Protein AF-A0A059EAL3-F1 (afdb_monomer_lite)

Organism: NCBI:txid1280948

InterPro domains:
  IPR009899 Antirestriction [PF07275] (24-73)
  IPR041895 Antirestriction protein ArdA, domain 1 [G3DSA:3.10.20.480] (21-77)

Radius of gyration: 22.61 Å; chains: 1; bounding box: 78×28×27 Å

pLDDT: mean 84.96, std 19.15, range [39.44, 9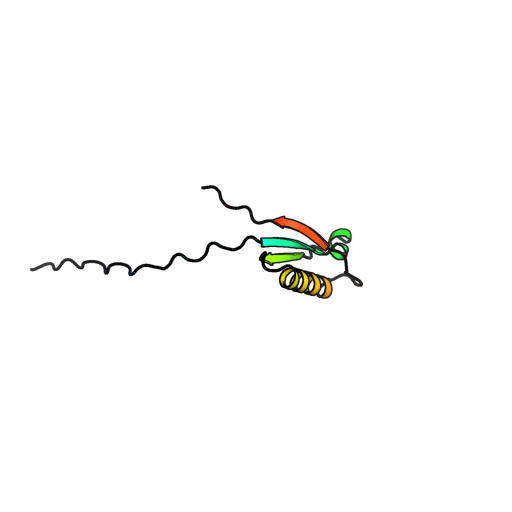8.69]

Sequence (80 aa):
MTHTPLSPPLAAGAAPTPAPRPRIYVACLAAYNNGCLHGRWIAVTTPDEIMSEVRAMLADSPLPDAEEWAIHGATRKSHL

Secondary structure (DSSP, 8-state):
------PPPP----PPPPPPPPEEEEEEHHHHHTT---EEEEE---HHHHHHHHHHHHHT-SSTT---EEEEEEPPP---

Foldseek 3Di:
DDDDDDDDDPPDDDDDDPDAAKWWWKAFPQCVVVVHGFTDTGGPDDPVRRVVVVVVSQVVDPDPPGDDMDTPDMDDDDDD

Structure (mmCIF, N/CA/C/O backbone):
data_AF-A0A059EAL3-F1
#
_entry.id   AF-A0A059EAL3-F1
#
loop_
_atom_site.group_PDB
_atom_site.id
_atom_site.type_symbol
_atom_site.label_atom_id
_atom_site.label_alt_id
_atom_site.label_comp_id
_atom_site.label_asym_id
_atom_site.label_entity_id
_atom_site.label_seq_id
_atom_site.pdbx_PDB_ins_code
_atom_site.Cartn_x
_atom_site.Cartn_y
_atom_site.Cartn_z
_atom_site.occupancy
_atom_site.B_iso_or_equiv
_atom_site.auth_seq_id
_atom_site.auth_comp_id
_atom_site.auth_asym_id
_atom_site.auth_atom_id
_atom_site.pdbx_PDB_model_num
ATOM 1 N N . MET A 1 1 ? -66.570 9.924 3.627 1.00 43.59 1 MET A N 1
ATOM 2 C CA . MET A 1 1 ? -65.175 9.858 3.144 1.00 43.59 1 MET A CA 1
ATOM 3 C C . MET A 1 1 ? -64.270 9.943 4.362 1.00 43.59 1 MET A C 1
ATOM 5 O O . MET A 1 1 ? -63.994 11.030 4.842 1.00 43.59 1 MET A O 1
ATOM 9 N N . THR A 1 2 ? -63.929 8.802 4.951 1.00 39.44 2 THR A N 1
ATOM 10 C CA . THR A 1 2 ? -63.033 8.702 6.109 1.00 39.44 2 THR A CA 1
ATOM 11 C C . THR A 1 2 ? -61.609 8.540 5.589 1.00 39.44 2 THR A C 1
ATOM 13 O O . THR A 1 2 ? -61.326 7.584 4.873 1.00 39.44 2 THR A O 1
ATOM 16 N N . HIS A 1 3 ? -60.729 9.491 5.899 1.00 44.41 3 HIS A N 1
ATOM 17 C CA . HIS A 1 3 ? -59.312 9.408 5.557 1.00 44.41 3 HIS A CA 1
ATOM 18 C C . HIS A 1 3 ? -58.579 8.757 6.734 1.00 44.41 3 HIS A C 1
ATOM 20 O O . HIS A 1 3 ? -58.460 9.352 7.803 1.00 44.41 3 HIS A O 1
ATOM 26 N N . THR A 1 4 ? -58.134 7.516 6.559 1.00 49.44 4 THR A N 1
ATOM 27 C CA . THR A 1 4 ? -57.248 6.831 7.508 1.00 49.44 4 THR A CA 1
ATOM 28 C C . THR A 1 4 ? -55.855 7.459 7.409 1.00 49.44 4 THR A C 1
ATOM 30 O O . THR A 1 4 ? -55.289 7.452 6.314 1.00 49.44 4 THR A O 1
ATOM 33 N N 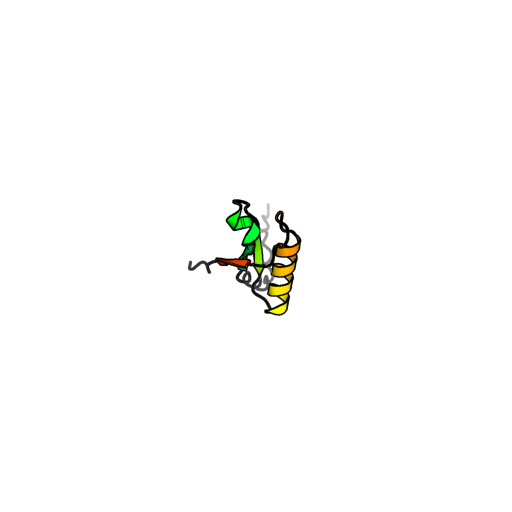. PRO A 1 5 ? -55.259 8.002 8.485 1.00 56.88 5 PRO A N 1
ATOM 34 C CA . PRO A 1 5 ? -53.851 8.365 8.446 1.00 56.88 5 PRO A CA 1
ATOM 35 C C . PRO A 1 5 ? -53.002 7.090 8.551 1.00 56.88 5 PRO A C 1
ATOM 37 O O . PRO A 1 5 ? -53.131 6.318 9.499 1.00 56.88 5 PRO A O 1
ATOM 40 N N . LEU A 1 6 ? -52.135 6.860 7.564 1.00 53.56 6 LEU A N 1
ATOM 41 C CA . LEU A 1 6 ? -51.099 5.832 7.629 1.00 53.56 6 LEU A CA 1
ATOM 42 C C . LEU A 1 6 ? -49.996 6.325 8.573 1.00 53.56 6 LEU A C 1
ATOM 44 O O . LEU A 1 6 ? -49.240 7.233 8.230 1.00 53.56 6 LEU A O 1
ATOM 48 N N . SER A 1 7 ? -49.906 5.747 9.770 1.00 59.00 7 SER A N 1
ATOM 49 C CA . SER A 1 7 ? -48.712 5.878 10.607 1.00 59.00 7 SER A CA 1
ATOM 50 C C . SER A 1 7 ? -47.535 5.157 9.932 1.00 59.00 7 SER A C 1
ATOM 52 O O . SER A 1 7 ? -47.714 4.027 9.472 1.00 59.00 7 SER A O 1
ATOM 54 N N . PRO A 1 8 ? -46.330 5.750 9.869 1.00 63.22 8 PRO A N 1
ATOM 55 C CA . PRO A 1 8 ? -45.144 5.013 9.454 1.00 63.22 8 PRO A CA 1
ATOM 56 C C . PRO A 1 8 ? -44.777 3.969 10.524 1.00 63.22 8 PRO A C 1
ATOM 58 O O . PRO A 1 8 ? -44.984 4.222 11.716 1.00 63.22 8 PRO A O 1
ATOM 61 N N . PRO A 1 9 ? -44.225 2.802 10.143 1.00 54.78 9 PRO A N 1
ATOM 62 C CA . PRO A 1 9 ? -43.735 1.854 11.127 1.00 54.78 9 PRO A CA 1
ATOM 63 C C . PRO A 1 9 ? -42.511 2.462 11.818 1.00 54.78 9 PRO A C 1
ATOM 65 O O . PRO A 1 9 ? -41.629 3.020 11.160 1.00 54.78 9 PRO A O 1
ATOM 68 N N . LEU A 1 10 ? -42.463 2.352 13.151 1.00 49.94 10 LEU A N 1
ATOM 69 C CA . LEU A 1 10 ? -41.246 2.592 13.920 1.00 49.94 10 LEU A CA 1
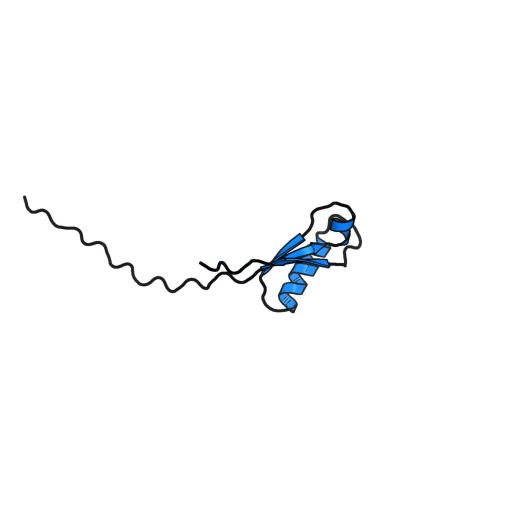ATOM 70 C C . LEU A 1 10 ? -40.118 1.789 13.270 1.00 49.94 10 LEU A C 1
ATOM 72 O O . LEU A 1 10 ? -40.178 0.559 13.227 1.00 49.94 10 LEU A O 1
ATOM 76 N N . ALA A 1 11 ? -39.098 2.486 12.774 1.00 51.31 11 ALA A N 1
ATOM 77 C CA . ALA A 1 11 ? -37.842 1.864 12.406 1.00 51.31 11 ALA A CA 1
ATOM 78 C C . ALA A 1 11 ? -37.294 1.161 13.656 1.00 51.31 11 ALA A C 1
ATOM 80 O O . ALA A 1 11 ? -36.824 1.803 14.597 1.00 51.31 11 ALA A O 1
ATOM 81 N N . ALA A 1 12 ? -37.436 -0.164 13.682 1.00 53.84 12 ALA A N 1
ATOM 82 C CA . ALA A 1 12 ? -36.795 -1.030 14.652 1.00 53.84 12 ALA A CA 1
ATOM 83 C C . ALA A 1 12 ? -35.290 -0.737 14.637 1.00 53.84 12 ALA A C 1
ATOM 85 O O . ALA A 1 12 ? -34.692 -0.603 13.568 1.00 53.84 12 ALA A O 1
ATOM 86 N N . GLY A 1 13 ? -34.714 -0.580 15.830 1.00 53.00 13 GLY A N 1
ATOM 87 C CA . GLY A 1 13 ? -33.362 -0.081 16.039 1.00 53.00 13 GLY A CA 1
ATOM 88 C C . GLY A 1 13 ? -32.332 -0.767 15.149 1.00 53.00 13 GLY A C 1
ATOM 89 O O . GLY A 1 13 ? -32.017 -1.942 15.330 1.00 53.00 13 GLY A O 1
ATOM 90 N N . ALA A 1 14 ? -31.772 -0.006 14.210 1.00 53.81 14 ALA A N 1
ATOM 91 C CA . ALA A 1 14 ? -30.518 -0.374 13.589 1.00 53.81 14 ALA A CA 1
ATOM 92 C C . ALA A 1 14 ? -29.456 -0.360 14.693 1.00 53.81 14 ALA A C 1
ATOM 94 O O . ALA A 1 14 ? -29.167 0.688 15.277 1.00 53.81 14 ALA A O 1
ATOM 95 N N . ALA A 1 15 ? -28.913 -1.534 15.018 1.00 61.34 15 ALA A N 1
ATOM 96 C CA . ALA A 1 15 ? -27.719 -1.624 15.842 1.00 61.34 15 ALA A CA 1
ATOM 97 C C . ALA A 1 15 ? -26.638 -0.710 15.235 1.00 61.34 15 ALA A C 1
ATOM 99 O O . ALA A 1 15 ? -26.528 -0.645 14.006 1.00 61.34 15 ALA A O 1
ATOM 100 N N . PRO A 1 16 ? -25.858 0.018 16.051 1.00 59.16 16 PRO A N 1
ATOM 101 C CA . PRO A 1 16 ? -24.836 0.907 15.526 1.00 59.16 16 PRO A CA 1
ATOM 102 C C . PRO A 1 16 ? -23.855 0.096 14.676 1.00 59.16 16 PRO A C 1
ATOM 104 O O . PRO A 1 16 ? -23.208 -0.829 15.172 1.00 59.16 16 PRO A O 1
ATOM 107 N N . THR A 1 17 ? -23.754 0.430 13.388 1.00 59.34 17 THR A N 1
ATOM 108 C CA . THR A 1 17 ? -22.727 -0.131 12.512 1.00 59.34 17 THR A CA 1
ATOM 109 C C . THR A 1 17 ? -21.371 0.177 13.146 1.00 59.34 17 THR A C 1
ATOM 111 O O . THR A 1 17 ? -21.127 1.340 13.486 1.00 59.34 17 THR A O 1
ATOM 114 N N . PRO A 1 18 ? -20.488 -0.817 13.351 1.00 67.31 18 PRO A N 1
ATOM 1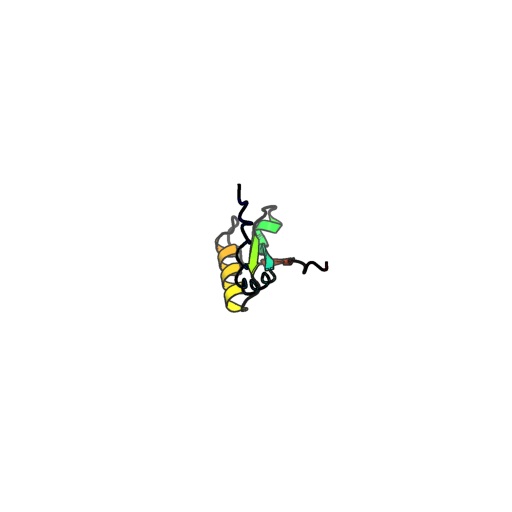15 C CA . PRO A 1 18 ? -19.179 -0.544 13.918 1.00 67.31 18 PRO A CA 1
ATOM 116 C C . PRO A 1 18 ? -18.470 0.493 13.048 1.00 67.31 18 PRO A C 1
ATOM 118 O O . PRO A 1 18 ? -18.469 0.393 11.818 1.00 67.31 18 PRO A O 1
ATOM 121 N N . ALA A 1 19 ? -17.903 1.510 13.698 1.00 69.50 19 ALA A N 1
ATOM 122 C CA . ALA A 1 19 ? -17.176 2.559 13.002 1.00 69.50 19 ALA A CA 1
ATOM 123 C C . ALA A 1 19 ? -16.087 1.931 12.110 1.00 69.50 19 ALA A C 1
ATOM 125 O O . ALA A 1 19 ? -15.450 0.952 12.521 1.00 69.50 19 ALA A O 1
ATOM 126 N N . PRO A 1 20 ? -15.860 2.466 10.896 1.00 78.75 20 PRO A N 1
ATOM 127 C CA . PRO A 1 20 ? -14.857 1.920 9.996 1.00 78.75 20 PRO A CA 1
ATOM 128 C C . PRO A 1 20 ? -13.487 1.901 10.681 1.00 78.75 20 PRO A C 1
ATOM 130 O O . PRO A 1 20 ? -13.073 2.875 11.316 1.00 78.75 20 PRO A O 1
ATOM 133 N N . ARG A 1 21 ? -12.784 0.768 10.564 1.00 88.38 21 ARG A N 1
ATOM 134 C CA . ARG A 1 21 ? -11.434 0.611 11.120 1.00 88.38 21 ARG A CA 1
ATOM 135 C C . ARG A 1 21 ? -10.465 1.574 10.424 1.00 88.38 21 ARG A C 1
ATOM 137 O O . ARG A 1 21 ? -10.600 1.785 9.215 1.00 88.38 21 ARG A O 1
ATOM 144 N N . PRO A 1 22 ? -9.473 2.126 11.146 1.00 93.50 22 PRO A N 1
ATOM 145 C CA . PRO A 1 22 ? -8.425 2.908 10.508 1.00 93.50 22 PRO A CA 1
ATOM 146 C C . PRO A 1 22 ? -7.666 2.048 9.492 1.00 93.50 22 PRO A C 1
ATOM 148 O O . PRO A 1 22 ? -7.513 0.838 9.673 1.00 93.50 22 PRO A O 1
ATOM 151 N N . ARG A 1 23 ? -7.195 2.676 8.415 1.00 96.75 23 ARG A N 1
ATOM 152 C CA . ARG A 1 23 ? -6.392 2.039 7.368 1.00 96.75 23 ARG A CA 1
ATOM 153 C C . ARG A 1 23 ? -5.103 2.815 7.151 1.00 96.75 23 ARG A C 1
ATOM 155 O O . ARG A 1 23 ? -5.086 4.038 7.293 1.00 96.75 23 ARG A O 1
ATOM 162 N N . ILE A 1 24 ? -4.058 2.105 6.754 1.00 97.88 24 ILE A N 1
ATOM 163 C CA . ILE A 1 24 ? -2.774 2.665 6.330 1.00 97.88 24 ILE A CA 1
ATOM 164 C C . ILE A 1 24 ? -2.553 2.367 4.854 1.00 97.88 24 ILE A C 1
ATOM 166 O O . ILE A 1 24 ? -2.937 1.303 4.374 1.00 97.88 24 ILE A O 1
ATOM 170 N N . TYR A 1 25 ? -1.966 3.308 4.128 1.00 98.00 25 TYR A N 1
ATOM 171 C CA . TYR A 1 25 ? -1.483 3.066 2.779 1.00 98.00 25 TYR A CA 1
ATOM 172 C C . TYR A 1 25 ? -0.014 2.674 2.860 1.00 98.00 25 TYR A C 1
ATOM 174 O O . TYR A 1 25 ? 0.816 3.474 3.300 1.00 98.00 25 TYR A O 1
ATOM 182 N N . VAL A 1 26 ? 0.282 1.443 2.455 1.00 98.62 26 VAL A N 1
ATOM 183 C CA . VAL A 1 26 ? 1.639 0.906 2.365 1.00 98.62 26 VAL A CA 1
ATOM 184 C C . VAL A 1 26 ? 2.044 0.873 0.897 1.00 98.62 26 VAL A C 1
ATOM 186 O O . VAL A 1 26 ? 1.248 0.450 0.062 1.00 98.62 26 VAL A O 1
ATOM 189 N N . ALA A 1 27 ? 3.249 1.336 0.577 1.00 98.56 27 ALA A N 1
ATOM 190 C CA . ALA A 1 27 ? 3.806 1.319 -0.772 1.00 98.56 27 ALA A CA 1
ATOM 191 C C . ALA A 1 27 ? 4.989 0.349 -0.864 1.00 98.56 27 ALA A C 1
ATOM 193 O O . ALA A 1 27 ? 5.736 0.184 0.102 1.00 98.56 27 ALA A O 1
ATOM 194 N N . CYS A 1 28 ? 5.168 -0.258 -2.037 1.00 98.69 28 CYS A N 1
ATOM 195 C CA . CYS A 1 28 ? 6.374 -1.004 -2.387 1.00 98.69 28 CYS A CA 1
ATOM 196 C C . CYS A 1 28 ? 7.491 -0.024 -2.770 1.00 98.69 28 CYS A C 1
ATOM 198 O O . CYS A 1 28 ? 7.317 0.778 -3.691 1.00 98.69 28 CYS A O 1
ATOM 200 N N . LEU A 1 29 ? 8.641 -0.092 -2.094 1.00 98.12 29 LEU A N 1
ATOM 201 C CA . LEU A 1 29 ? 9.737 0.853 -2.333 1.00 98.12 29 LEU A CA 1
ATOM 202 C C . LEU A 1 29 ? 10.456 0.606 -3.662 1.00 98.12 29 LEU A C 1
ATOM 204 O O . LEU A 1 29 ? 10.797 1.572 -4.343 1.00 98.12 29 LEU A O 1
ATOM 208 N N . ALA A 1 30 ? 10.607 -0.651 -4.090 1.00 98.12 30 ALA A N 1
ATOM 209 C CA . ALA A 1 30 ? 11.174 -0.968 -5.403 1.00 98.12 30 ALA A CA 1
ATOM 210 C C . ALA A 1 30 ? 10.360 -0.316 -6.536 1.00 98.12 30 ALA A C 1
ATOM 212 O O . ALA A 1 30 ? 10.920 0.342 -7.413 1.00 98.12 30 ALA A O 1
ATOM 213 N N . ALA A 1 31 ? 9.029 -0.424 -6.479 1.00 97.94 31 ALA A N 1
ATOM 214 C CA . ALA A 1 31 ? 8.142 0.215 -7.443 1.00 97.94 31 ALA A CA 1
ATOM 215 C C . ALA A 1 31 ? 8.171 1.744 -7.347 1.00 97.94 31 ALA A C 1
ATOM 217 O O . ALA A 1 31 ? 8.333 2.416 -8.366 1.00 97.94 31 ALA A O 1
ATOM 218 N N . TYR A 1 32 ? 8.088 2.288 -6.132 1.00 96.50 32 TYR A N 1
ATOM 219 C CA . TYR A 1 32 ? 8.114 3.729 -5.895 1.00 96.50 32 TYR A CA 1
ATOM 220 C C . TYR A 1 32 ? 9.384 4.383 -6.459 1.00 96.50 32 TYR A C 1
ATOM 222 O O . TYR A 1 32 ? 9.298 5.367 -7.195 1.00 96.50 32 TYR A O 1
ATOM 230 N N . ASN A 1 33 ? 10.553 3.793 -6.194 1.00 96.44 33 ASN A N 1
ATOM 231 C CA . ASN A 1 33 ? 11.845 4.292 -6.675 1.00 96.44 33 ASN A CA 1
ATOM 232 C C . ASN A 1 33 ? 11.974 4.245 -8.207 1.00 96.44 33 ASN A C 1
ATOM 234 O O . ASN A 1 33 ? 12.736 5.020 -8.780 1.00 96.44 33 ASN A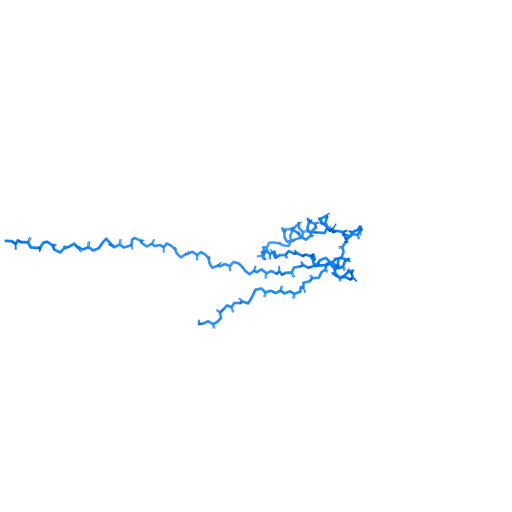 O 1
ATOM 238 N N . ASN A 1 34 ? 11.203 3.383 -8.875 1.00 97.19 34 ASN A N 1
ATOM 239 C CA . ASN A 1 34 ? 11.138 3.273 -10.33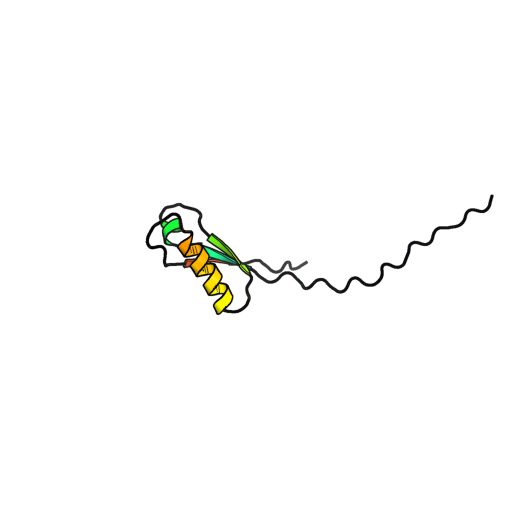4 1.00 97.19 34 ASN A CA 1
ATOM 240 C C . ASN A 1 34 ? 9.938 4.029 -10.941 1.00 97.19 34 ASN A C 1
ATOM 242 O O . ASN A 1 34 ? 9.562 3.785 -12.087 1.00 97.19 34 ASN A O 1
ATOM 246 N N . GLY A 1 35 ? 9.306 4.934 -10.185 1.00 96.69 35 GLY A N 1
ATOM 247 C CA . GLY A 1 35 ? 8.197 5.761 -10.672 1.00 96.69 35 GLY A CA 1
ATOM 248 C C . GLY A 1 35 ? 6.892 4.993 -10.906 1.00 96.69 35 GLY A C 1
ATOM 249 O O . GLY A 1 35 ? 5.984 5.507 -11.558 1.00 96.69 35 GLY A O 1
ATOM 250 N N . CYS A 1 36 ? 6.781 3.775 -10.376 1.00 96.69 36 CYS A N 1
ATOM 251 C CA . CYS A 1 36 ? 5.590 2.944 -10.463 1.00 96.69 36 CYS A CA 1
ATOM 252 C C . CYS A 1 36 ? 4.747 3.096 -9.193 1.00 96.69 36 CYS A C 1
ATOM 254 O O . CYS A 1 36 ? 5.206 2.831 -8.080 1.00 96.69 36 CYS A O 1
ATOM 256 N N . LEU A 1 37 ? 3.483 3.493 -9.351 1.00 96.31 37 LEU A N 1
ATOM 257 C CA . LEU A 1 37 ? 2.551 3.563 -8.230 1.00 96.31 37 LEU A CA 1
ATOM 258 C C . LEU A 1 37 ? 2.067 2.151 -7.879 1.00 96.31 37 LEU A C 1
ATOM 260 O O . LEU A 1 37 ? 1.127 1.646 -8.487 1.00 96.31 37 LEU A O 1
ATOM 264 N N . HIS A 1 38 ? 2.705 1.535 -6.883 1.00 98.12 38 HIS A N 1
ATOM 265 C CA . HIS A 1 38 ? 2.315 0.227 -6.358 1.00 98.12 38 HIS A CA 1
ATOM 266 C C . HIS A 1 38 ? 2.219 0.256 -4.833 1.00 98.12 38 HIS A C 1
ATOM 268 O O . HIS A 1 38 ? 3.184 0.574 -4.133 1.00 98.12 38 HIS A O 1
ATOM 274 N N . GLY A 1 39 ? 1.037 -0.060 -4.313 1.00 97.94 39 GLY A N 1
ATOM 275 C CA . GLY A 1 39 ? 0.747 -0.031 -2.886 1.00 97.94 39 GLY A CA 1
ATOM 276 C C . GLY A 1 39 ? -0.664 -0.511 -2.563 1.00 97.94 39 GLY A C 1
ATOM 277 O O . GLY A 1 39 ? -1.484 -0.734 -3.455 1.00 97.94 39 GLY A O 1
ATOM 278 N N . ARG A 1 40 ? -0.969 -0.666 -1.273 1.00 98.31 40 ARG A N 1
ATOM 279 C CA . ARG A 1 40 ? -2.264 -1.162 -0.792 1.00 98.31 40 ARG A CA 1
ATOM 280 C C . ARG A 1 40 ? -2.730 -0.405 0.447 1.00 98.31 40 ARG A C 1
ATOM 282 O O . ARG A 1 40 ? -1.961 -0.124 1.362 1.00 98.31 40 ARG A O 1
ATOM 289 N N . TRP A 1 41 ? -4.028 -0.111 0.496 1.00 98.00 41 TRP A N 1
ATOM 290 C CA . TRP A 1 41 ? -4.687 0.348 1.717 1.00 98.00 41 TRP A CA 1
ATOM 291 C C . TRP A 1 41 ? -5.055 -0.847 2.604 1.00 98.00 41 TRP A C 1
ATOM 293 O O . TRP A 1 41 ? -6.007 -1.568 2.300 1.00 98.00 41 TRP A O 1
ATOM 303 N N . ILE A 1 42 ? -4.360 -1.011 3.724 1.00 97.69 42 ILE A N 1
ATOM 304 C CA . ILE A 1 42 ? -4.489 -2.144 4.647 1.00 97.69 42 ILE A CA 1
ATOM 305 C C . ILE A 1 42 ? -5.253 -1.695 5.896 1.00 97.69 42 ILE A C 1
ATOM 307 O O . ILE A 1 42 ? -4.975 -0.632 6.455 1.00 97.69 42 ILE A O 1
ATOM 311 N N . ALA A 1 43 ? -6.252 -2.475 6.316 1.00 96.25 43 ALA A N 1
ATOM 312 C CA . ALA A 1 43 ? -6.947 -2.233 7.578 1.00 96.25 43 ALA A CA 1
ATOM 313 C C . ALA A 1 43 ? -6.007 -2.507 8.755 1.00 96.25 43 ALA A C 1
ATOM 315 O O . ALA A 1 43 ? -5.309 -3.514 8.771 1.00 96.25 43 ALA A O 1
ATOM 316 N N . VAL A 1 44 ? -6.000 -1.624 9.753 1.00 95.12 44 VAL A N 1
ATOM 317 C CA . VAL A 1 44 ? -5.189 -1.829 10.956 1.00 95.12 44 VAL A CA 1
ATOM 318 C C . VAL A 1 44 ? -5.885 -2.868 11.836 1.00 95.12 44 VAL A C 1
ATOM 320 O O . VAL A 1 44 ? -6.891 -2.576 12.494 1.00 95.12 44 VAL A O 1
ATOM 323 N N . THR A 1 45 ? -5.367 -4.092 11.801 1.00 95.94 45 THR A N 1
ATOM 324 C CA . THR A 1 45 ? -5.818 -5.234 12.601 1.00 95.94 45 THR A CA 1
ATOM 325 C C . THR A 1 45 ? -4.674 -5.746 13.486 1.00 95.94 45 THR A C 1
ATOM 327 O O . THR A 1 45 ? -4.148 -4.969 14.284 1.00 95.94 45 THR A O 1
ATOM 330 N N . THR A 1 46 ? -4.299 -7.024 13.398 1.00 97.31 46 THR A N 1
ATOM 331 C CA . THR A 1 46 ? -3.139 -7.584 14.099 1.00 97.31 46 THR A CA 1
ATOM 332 C C . THR A 1 46 ? -1.864 -7.378 13.273 1.00 97.31 46 THR A C 1
ATOM 334 O O . THR A 1 46 ? -1.938 -7.275 12.046 1.00 97.31 46 THR A O 1
ATOM 337 N N . PRO A 1 47 ? -0.677 -7.334 13.905 1.00 97.88 47 PRO A N 1
ATOM 338 C CA . PRO A 1 47 ? 0.584 -7.226 13.175 1.00 97.88 47 PRO A CA 1
ATOM 339 C C . PRO A 1 47 ? 0.759 -8.312 12.104 1.00 97.88 47 PRO A C 1
ATOM 341 O O . PRO A 1 47 ? 1.174 -7.999 10.992 1.00 97.88 47 PRO A O 1
ATOM 344 N N . ASP A 1 48 ? 0.386 -9.559 12.400 1.00 98.44 48 ASP A N 1
ATOM 345 C CA . ASP A 1 48 ? 0.550 -10.684 11.472 1.00 98.44 48 ASP A CA 1
ATOM 346 C C . ASP A 1 48 ? -0.345 -10.562 10.234 1.00 98.44 48 ASP A C 1
ATOM 348 O O . ASP A 1 48 ? 0.110 -10.794 9.112 1.00 98.44 48 ASP A O 1
ATOM 352 N N . GLU A 1 49 ? -1.602 -10.150 10.416 1.00 98.12 49 GLU A N 1
ATOM 353 C CA . GLU A 1 49 ? -2.530 -9.906 9.308 1.00 98.12 49 GLU A CA 1
ATOM 354 C C . GLU A 1 49 ? -2.053 -8.745 8.431 1.00 98.12 49 GLU A C 1
ATOM 356 O O . GLU A 1 49 ? -2.023 -8.861 7.205 1.00 98.12 49 GLU A O 1
ATOM 361 N N . ILE A 1 50 ? -1.605 -7.649 9.052 1.00 98.25 50 ILE A N 1
ATOM 362 C CA . ILE A 1 50 ? -1.043 -6.503 8.329 1.00 98.25 50 ILE A CA 1
ATOM 363 C C . ILE A 1 50 ? 0.186 -6.946 7.525 1.00 98.25 50 ILE A C 1
ATOM 365 O O . ILE A 1 50 ? 0.275 -6.659 6.334 1.00 98.25 50 ILE A O 1
ATOM 369 N N . MET A 1 51 ? 1.114 -7.690 8.134 1.00 98.44 51 MET A N 1
ATOM 370 C CA . MET A 1 51 ? 2.322 -8.166 7.454 1.00 98.44 51 MET A CA 1
ATOM 371 C C . MET A 1 51 ? 2.034 -9.214 6.377 1.00 98.44 51 MET A C 1
ATOM 373 O O . MET A 1 51 ? 2.806 -9.341 5.426 1.00 98.44 51 MET A O 1
ATOM 377 N N . SER A 1 52 ? 0.947 -9.978 6.490 1.00 98.62 52 SER A N 1
ATOM 378 C CA . SER A 1 52 ? 0.468 -10.842 5.407 1.00 98.62 52 SER A CA 1
ATOM 379 C C . SER A 1 52 ? 0.064 -10.016 4.185 1.00 98.62 52 SER A C 1
ATOM 381 O O . SER A 1 52 ? 0.524 -10.291 3.079 1.00 98.62 52 SER A O 1
ATOM 383 N N . GLU A 1 53 ? -0.719 -8.955 4.387 1.00 98.69 53 GLU A N 1
ATOM 384 C CA . GLU A 1 53 ? -1.139 -8.055 3.308 1.00 98.69 53 GLU A CA 1
ATOM 385 C C . GLU A 1 53 ? 0.033 -7.281 2.687 1.00 98.69 53 GLU A C 1
ATOM 387 O O . GLU A 1 53 ? 0.078 -7.112 1.468 1.00 98.69 53 GLU A O 1
ATOM 392 N N . VAL A 1 54 ? 1.009 -6.851 3.497 1.00 98.62 54 VAL A N 1
ATOM 393 C CA . VAL A 1 54 ? 2.240 -6.212 3.001 1.00 98.62 54 VAL A CA 1
ATOM 394 C C . VAL A 1 54 ? 3.040 -7.178 2.128 1.00 98.62 54 VAL A C 1
ATOM 396 O O . VAL A 1 54 ? 3.434 -6.813 1.024 1.00 98.62 54 VAL A O 1
ATOM 399 N N . ARG A 1 55 ? 3.248 -8.422 2.574 1.00 98.69 55 ARG A N 1
ATOM 400 C CA . ARG A 1 55 ? 3.975 -9.432 1.787 1.00 98.69 55 ARG A CA 1
ATOM 401 C C . ARG A 1 55 ? 3.252 -9.788 0.494 1.00 98.69 55 ARG A C 1
ATOM 403 O O . ARG A 1 55 ? 3.905 -9.906 -0.533 1.00 98.69 55 ARG A O 1
ATOM 410 N N . ALA A 1 56 ? 1.926 -9.913 0.527 1.00 98.62 56 ALA A N 1
ATOM 411 C CA . ALA A 1 56 ? 1.134 -10.131 -0.681 1.00 98.62 56 ALA A CA 1
ATOM 412 C C . ALA A 1 56 ? 1.288 -8.960 -1.665 1.00 98.62 56 ALA A C 1
ATOM 414 O O . ALA A 1 56 ? 1.573 -9.172 -2.836 1.00 98.62 56 ALA A O 1
ATOM 415 N N . MET A 1 57 ? 1.193 -7.717 -1.181 1.00 98.62 57 MET A N 1
ATOM 416 C CA . MET A 1 57 ? 1.438 -6.526 -2.000 1.00 98.62 57 MET A CA 1
ATOM 417 C C . MET A 1 57 ? 2.846 -6.528 -2.621 1.00 98.62 57 MET A C 1
ATOM 419 O O . MET A 1 57 ? 2.988 -6.169 -3.785 1.00 98.62 57 MET A O 1
ATOM 423 N N . LEU A 1 58 ? 3.879 -6.917 -1.872 1.00 98.69 58 LEU A N 1
ATOM 424 C CA . LEU A 1 58 ? 5.252 -7.004 -2.380 1.00 98.69 58 LEU A CA 1
ATOM 425 C C . LEU A 1 58 ? 5.427 -8.115 -3.423 1.00 98.69 58 LEU A C 1
ATOM 427 O O . LEU A 1 58 ? 6.046 -7.876 -4.454 1.00 98.69 58 LEU A O 1
ATOM 431 N N . ALA A 1 59 ? 4.830 -9.288 -3.203 1.00 98.31 59 ALA A N 1
ATOM 432 C CA . ALA A 1 59 ? 4.840 -10.389 -4.167 1.00 98.31 59 ALA A CA 1
ATOM 433 C C . ALA A 1 59 ? 4.138 -10.026 -5.489 1.00 98.31 59 ALA A C 1
ATOM 435 O O . ALA A 1 59 ? 4.555 -10.481 -6.549 1.00 98.31 59 ALA A O 1
ATOM 436 N N . ASP A 1 60 ? 3.120 -9.162 -5.427 1.00 98.25 60 ASP A N 1
ATOM 437 C CA . ASP A 1 60 ? 2.404 -8.630 -6.593 1.00 98.25 60 ASP A CA 1
ATOM 438 C C . ASP A 1 60 ? 3.144 -7.456 -7.280 1.00 98.25 60 ASP A C 1
ATOM 440 O O . ASP A 1 60 ? 2.588 -6.802 -8.165 1.00 98.25 60 ASP A O 1
ATOM 444 N N . SER A 1 61 ? 4.364 -7.114 -6.845 1.00 98.00 61 SER A N 1
ATOM 445 C CA . SER A 1 61 ? 5.123 -5.976 -7.376 1.00 98.00 61 SER A CA 1
ATOM 446 C C . SER A 1 61 ? 5.432 -6.113 -8.873 1.00 98.00 61 SER A C 1
ATOM 448 O O . SER A 1 61 ? 5.825 -7.187 -9.327 1.00 98.00 61 SER A O 1
ATOM 450 N N . PRO A 1 62 ? 5.359 -5.010 -9.648 1.00 96.81 62 PRO A N 1
ATOM 451 C CA . PRO A 1 62 ? 5.806 -5.002 -11.040 1.00 96.81 62 PRO A CA 1
ATOM 452 C C . PRO A 1 62 ? 7.338 -5.036 -11.192 1.00 96.81 62 PRO A C 1
ATOM 454 O O . PRO A 1 62 ? 7.839 -5.169 -12.306 1.00 96.81 62 PRO A O 1
ATOM 457 N N . LEU A 1 63 ? 8.082 -4.870 -10.095 1.00 97.88 63 LEU A N 1
ATOM 458 C CA . LEU A 1 63 ? 9.544 -4.890 -10.059 1.00 97.88 63 LEU A CA 1
ATOM 459 C C . LEU A 1 63 ? 10.019 -6.193 -9.398 1.00 97.88 63 LEU A C 1
ATOM 461 O O . LEU A 1 63 ? 9.421 -6.582 -8.388 1.00 97.88 63 LEU A O 1
ATOM 465 N N . PRO A 1 64 ? 11.083 -6.837 -9.921 1.00 94.69 64 PRO A N 1
ATOM 466 C CA . PRO A 1 64 ? 11.671 -8.021 -9.301 1.00 94.69 64 PRO A CA 1
ATOM 467 C C . PRO A 1 64 ? 12.268 -7.684 -7.931 1.00 94.69 64 PRO A C 1
ATOM 469 O O . PRO A 1 64 ? 12.577 -6.524 -7.654 1.00 94.69 64 PRO A O 1
ATOM 472 N N . ASP A 1 65 ? 12.429 -8.709 -7.092 1.00 94.06 65 ASP A N 1
ATOM 473 C CA . ASP A 1 65 ? 13.098 -8.622 -5.785 1.00 94.06 65 ASP A CA 1
ATOM 474 C C . ASP A 1 65 ? 12.532 -7.515 -4.871 1.00 94.06 65 ASP A C 1
ATOM 476 O O . ASP A 1 65 ? 13.238 -6.853 -4.112 1.00 94.06 65 ASP A O 1
ATOM 480 N N . ALA A 1 66 ? 11.221 -7.281 -4.959 1.00 97.00 66 ALA A N 1
ATOM 481 C CA . ALA A 1 66 ? 10.534 -6.299 -4.136 1.00 97.00 66 ALA A CA 1
ATOM 482 C C . ALA A 1 66 ? 10.340 -6.815 -2.703 1.00 97.00 66 ALA A C 1
ATOM 484 O O . ALA A 1 66 ? 9.444 -7.609 -2.433 1.00 97.00 66 ALA A O 1
ATOM 485 N N . GLU A 1 67 ? 11.150 -6.315 -1.771 1.00 97.38 67 GLU A N 1
ATOM 486 C CA . GLU A 1 67 ? 11.112 -6.724 -0.355 1.00 97.38 67 GLU A CA 1
ATOM 487 C C . GLU A 1 67 ? 10.785 -5.565 0.598 1.00 97.38 67 GLU A C 1
ATOM 489 O O . GLU A 1 67 ? 10.239 -5.756 1.687 1.00 97.38 67 GLU A O 1
ATOM 494 N N . GLU A 1 68 ? 11.108 -4.342 0.186 1.00 98.25 68 GLU A N 1
ATOM 495 C CA . GLU A 1 68 ? 11.038 -3.166 1.042 1.00 98.25 68 GLU A CA 1
ATOM 496 C C . GLU A 1 68 ? 9.712 -2.405 0.895 1.00 98.25 68 GLU A C 1
ATOM 498 O O . GLU A 1 68 ? 9.148 -2.264 -0.198 1.00 98.25 68 GLU A O 1
ATOM 503 N N . TRP A 1 69 ? 9.225 -1.855 2.008 1.00 98.62 69 TRP A N 1
ATOM 504 C CA . TRP A 1 69 ? 7.943 -1.159 2.088 1.00 98.62 69 TRP A CA 1
ATOM 505 C C . TRP A 1 69 ? 8.002 0.064 3.004 1.00 98.62 69 TRP A C 1
ATOM 507 O O . TRP A 1 69 ? 8.817 0.142 3.922 1.00 98.62 69 TRP A O 1
ATOM 517 N N . ALA A 1 70 ? 7.094 1.012 2.774 1.00 98.44 70 ALA A N 1
ATOM 518 C CA . ALA A 1 70 ? 6.916 2.185 3.627 1.00 98.44 70 ALA A CA 1
ATOM 519 C C . ALA A 1 70 ? 5.437 2.557 3.778 1.00 98.44 70 ALA A C 1
ATOM 521 O O . ALA A 1 70 ? 4.628 2.337 2.875 1.00 98.44 70 ALA A O 1
ATOM 522 N N . ILE A 1 71 ? 5.073 3.159 4.915 1.00 98.06 71 ILE A N 1
ATOM 523 C CA . ILE A 1 71 ? 3.738 3.733 5.128 1.00 98.06 71 ILE A CA 1
ATOM 524 C C . ILE A 1 71 ? 3.738 5.166 4.592 1.00 98.06 71 ILE A C 1
ATOM 526 O O . ILE A 1 71 ? 4.466 6.016 5.093 1.00 98.06 71 ILE A O 1
ATOM 530 N N . HIS A 1 72 ? 2.885 5.440 3.608 1.00 96.25 72 HIS A N 1
ATOM 531 C CA . HIS A 1 72 ? 2.779 6.750 2.951 1.00 96.25 72 HIS A CA 1
ATOM 532 C C . HIS A 1 72 ? 1.515 7.528 3.332 1.00 96.25 72 HIS A C 1
ATOM 534 O O . HIS A 1 72 ? 1.370 8.697 2.982 1.00 96.25 72 HIS A O 1
ATOM 540 N N . GLY A 1 73 ? 0.580 6.901 4.043 1.00 95.81 73 GLY A N 1
ATOM 541 C CA . GLY A 1 73 ? -0.639 7.574 4.464 1.00 95.81 73 GLY A CA 1
ATOM 542 C C . GLY A 1 73 ? -1.437 6.780 5.479 1.00 95.81 73 GLY A C 1
ATOM 543 O O . GLY A 1 73 ? -1.248 5.577 5.653 1.00 95.81 73 GLY A O 1
ATOM 544 N N . ALA A 1 74 ? -2.364 7.466 6.137 1.00 95.06 74 ALA A N 1
ATOM 545 C CA . ALA A 1 74 ? -3.325 6.860 7.042 1.00 95.06 74 ALA A CA 1
ATOM 546 C C . ALA A 1 74 ? -4.679 7.560 6.905 1.00 95.06 74 ALA A C 1
ATOM 548 O O . ALA A 1 74 ? -4.755 8.763 6.644 1.00 95.06 74 ALA A O 1
ATOM 549 N N . THR A 1 75 ? -5.765 6.813 7.091 1.00 93.56 75 THR A N 1
ATOM 550 C CA . THR A 1 75 ? -7.106 7.398 7.165 1.00 93.56 75 THR A CA 1
ATOM 551 C C . THR A 1 75 ? -7.191 8.311 8.381 1.00 93.56 75 THR A C 1
ATOM 553 O O . THR A 1 75 ? -6.937 7.873 9.505 1.00 93.56 75 THR A O 1
ATOM 556 N N . ARG A 1 76 ? -7.603 9.563 8.181 1.00 86.06 76 ARG A N 1
ATOM 557 C CA . ARG A 1 76 ? -7.916 10.473 9.287 1.00 86.06 76 ARG A CA 1
ATOM 558 C C . ARG A 1 76 ? -9.259 10.102 9.916 1.00 86.06 76 ARG A C 1
ATOM 560 O O . ARG A 1 76 ? -10.207 9.782 9.198 1.00 86.06 76 ARG A O 1
ATOM 567 N N . LYS A 1 77 ? -9.375 10.210 11.241 1.00 68.31 77 LYS A N 1
ATOM 568 C CA . LYS A 1 77 ? -10.697 10.288 11.876 1.00 68.31 77 LYS A CA 1
ATOM 569 C C . LYS A 1 77 ? -11.325 11.621 11.474 1.00 68.31 77 LYS A C 1
ATOM 571 O O . LYS A 1 77 ? -10.693 12.666 11.625 1.00 68.31 77 LYS A O 1
ATOM 576 N N . SER A 1 78 ? -12.530 11.577 10.913 1.00 64.75 78 SER A N 1
ATOM 577 C CA . SER A 1 78 ? -13.291 12.793 10.636 1.00 64.75 78 SER A CA 1
ATOM 578 C C . SER A 1 78 ? -13.728 13.381 11.977 1.00 64.75 78 SER A C 1
ATOM 580 O O . SER A 1 78 ? -14.483 12.735 12.695 1.00 64.75 78 SER A O 1
ATOM 582 N N . HIS A 1 79 ? -13.215 14.558 12.334 1.00 55.75 79 HIS A N 1
ATOM 583 C CA . HIS A 1 79 ? -13.751 15.358 13.433 1.00 55.75 79 HIS A CA 1
ATOM 584 C C . HIS A 1 79 ? -14.798 16.294 12.825 1.00 55.75 79 HIS A C 1
ATOM 586 O O . HIS A 1 79 ? -14.446 17.335 12.273 1.00 55.75 79 HIS A O 1
ATOM 592 N N . LEU A 1 80 ? -16.055 15.854 12.841 1.00 52.78 80 LEU A N 1
ATOM 593 C CA . LEU A 1 80 ? -17.230 16.714 12.718 1.00 52.78 80 LEU A CA 1
ATOM 594 C C . LEU A 1 80 ? -17.962 16.672 14.055 1.00 52.78 80 LEU A C 1
ATOM 596 O O . LEU A 1 80 ? -18.015 15.560 14.630 1.00 52.78 80 LEU A O 1
#